Protein AF-A0A3D3JT07-F1 (afdb_monomer_lite)

Sequence (116 aa):
MTGYGLNCERETTRAFELAGAEVTCVHLNDLFARSSMLLDFHVLAFVGGFSFGDHLGAGTVLANRLRHRVGSELNEFITSGRLAIGICNGFQMMTRLGLVPALDGAYFKQQAALTH

Secondary structure (DSSP, 8-state):
-B-TTB--HHHHHHHHHHTT------BHHHHHH-GGGGGG-SEEEE--B-GGGG-HHHHHHHHHHHHHHSHHHHHHHHHTT-EEEE-THHHHHHHHHT-SS-GGG-TTS-------

pLDDT: mean 87.43, std 11.02, range [56.28, 97.94]

Radius of gyration: 13.39 Å; chains: 1; bounding box: 35×30×28 Å

Structure (mmCIF, N/CA/C/O backbone):
data_AF-A0A3D3JT07-F1
#
_entry.id   AF-A0A3D3JT07-F1
#
loop_
_atom_site.group_PDB
_atom_site.id
_atom_site.type_symbol
_atom_site.label_atom_id
_atom_site.label_alt_id
_atom_site.label_comp_id
_atom_site.label_asym_id
_atom_site.label_entity_id
_atom_site.label_seq_id
_atom_site.pdbx_PDB_ins_code
_atom_site.Cartn_x
_atom_site.Cartn_y
_atom_site.Cartn_z
_atom_site.occupancy
_atom_site.B_iso_or_equiv
_atom_site.auth_seq_id
_atom_site.auth_comp_id
_atom_site.auth_asym_id
_atom_site.auth_atom_id
_atom_site.pdbx_PDB_model_num
ATOM 1 N N . MET A 1 1 ? -1.094 5.603 -3.233 1.00 78.56 1 MET A N 1
ATOM 2 C CA . MET A 1 1 ? 0.298 6.103 -3.169 1.00 78.56 1 MET A CA 1
ATOM 3 C C . MET A 1 1 ? 0.840 6.227 -4.581 1.00 78.56 1 MET A C 1
ATOM 5 O O . MET A 1 1 ? 0.642 5.300 -5.352 1.00 78.56 1 MET A O 1
ATOM 9 N N . THR A 1 2 ? 1.479 7.346 -4.914 1.00 78.38 2 THR A N 1
ATOM 10 C CA . THR A 1 2 ? 2.086 7.631 -6.228 1.00 78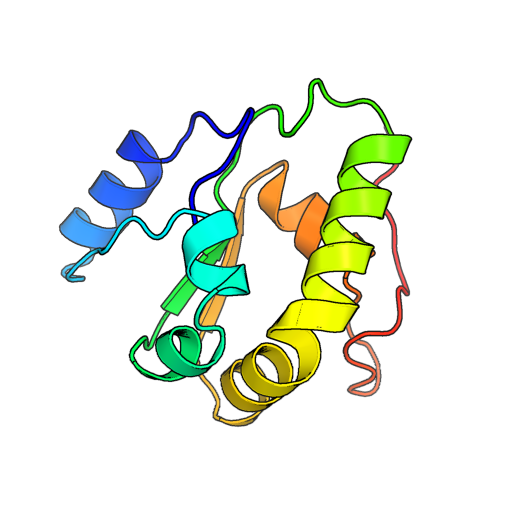.38 2 THR A CA 1
ATOM 11 C C . THR A 1 2 ? 3.615 7.691 -6.097 1.00 78.38 2 THR A C 1
ATOM 13 O O . THR A 1 2 ? 4.148 7.726 -4.982 1.00 78.38 2 THR A O 1
ATOM 16 N N . GLY A 1 3 ? 4.355 7.652 -7.205 1.00 76.31 3 GLY A N 1
ATOM 17 C CA . GLY A 1 3 ? 5.817 7.586 -7.155 1.00 76.31 3 GLY A CA 1
ATOM 18 C C . GLY A 1 3 ? 6.468 7.387 -8.518 1.00 76.31 3 GLY A C 1
ATOM 19 O O . GLY A 1 3 ? 5.795 7.105 -9.505 1.00 76.31 3 GLY A O 1
ATOM 20 N N . TYR A 1 4 ? 7.797 7.499 -8.576 1.00 66.62 4 TYR A N 1
ATOM 21 C CA . TYR A 1 4 ? 8.546 7.324 -9.823 1.00 66.62 4 TYR A CA 1
ATOM 22 C C . TYR A 1 4 ? 8.311 5.944 -10.458 1.00 66.62 4 TYR A C 1
ATOM 24 O O . TYR A 1 4 ? 8.639 4.906 -9.877 1.00 66.62 4 TYR A O 1
ATOM 32 N N . GLY A 1 5 ? 7.782 5.953 -11.682 1.00 66.38 5 GLY A N 1
ATOM 33 C CA . GLY A 1 5 ? 7.500 4.756 -12.475 1.00 66.38 5 GLY A CA 1
ATOM 34 C C . GLY A 1 5 ? 6.136 4.114 -12.203 1.00 66.38 5 GLY A C 1
ATOM 35 O O . GLY A 1 5 ? 5.765 3.181 -12.906 1.00 66.38 5 GLY A O 1
ATOM 36 N N . LEU A 1 6 ? 5.363 4.611 -11.236 1.00 73.81 6 LEU A N 1
ATOM 37 C CA . LEU A 1 6 ? 3.946 4.266 -11.129 1.00 73.81 6 LEU A CA 1
ATOM 38 C C . LEU A 1 6 ? 3.178 5.007 -12.239 1.00 73.81 6 LEU A C 1
ATOM 40 O O . LEU A 1 6 ? 3.574 6.101 -12.644 1.00 73.81 6 LEU A O 1
ATOM 44 N N . ASN A 1 7 ? 2.183 4.346 -12.833 1.00 81.00 7 ASN A N 1
ATOM 45 C CA . ASN A 1 7 ? 1.462 4.890 -13.994 1.00 81.00 7 ASN A CA 1
ATOM 46 C C . ASN A 1 7 ? -0.033 4.547 -14.020 1.00 81.00 7 ASN A C 1
ATOM 48 O O . ASN A 1 7 ? -0.702 4.841 -15.006 1.00 81.00 7 ASN A O 1
ATOM 52 N N . CYS A 1 8 ? -0.533 3.896 -12.968 1.00 84.06 8 CYS A N 1
ATOM 53 C CA . CYS A 1 8 ? -1.929 3.479 -12.840 1.00 84.06 8 CYS A CA 1
ATOM 54 C C . CYS A 1 8 ? -2.690 4.318 -11.795 1.00 84.06 8 CYS A C 1
ATOM 56 O O . CYS A 1 8 ? -3.691 3.860 -11.232 1.00 84.06 8 CYS A O 1
ATOM 58 N N . GLU A 1 9 ? -2.194 5.510 -11.439 1.00 88.88 9 GLU A N 1
ATOM 59 C CA . GLU A 1 9 ? -2.831 6.366 -10.433 1.00 88.88 9 GLU A CA 1
ATOM 60 C C . GLU A 1 9 ? -4.221 6.802 -10.881 1.00 88.88 9 GLU A C 1
ATOM 62 O O . GLU A 1 9 ? -5.152 6.788 -10.083 1.00 88.88 9 GLU A O 1
ATOM 67 N N . ARG A 1 10 ? -4.373 7.177 -12.155 1.00 89.44 10 ARG A N 1
ATOM 68 C CA . ARG A 1 10 ? -5.621 7.745 -12.680 1.00 89.44 10 ARG A CA 1
ATOM 69 C C . ARG A 1 10 ? -6.750 6.725 -12.663 1.00 89.44 10 ARG A C 1
ATOM 71 O O . ARG A 1 10 ? -7.853 7.037 -12.223 1.00 89.44 10 ARG A O 1
ATOM 78 N N . GLU A 1 11 ? -6.472 5.513 -13.123 1.00 92.06 11 GLU A N 1
ATOM 79 C CA . GLU A 1 11 ? -7.423 4.407 -13.168 1.00 92.06 11 GLU A CA 1
ATOM 80 C C . GLU A 1 11 ? -7.780 3.955 -11.754 1.00 92.06 11 GLU A C 1
ATOM 82 O O . GLU A 1 11 ? -8.954 3.740 -11.456 1.00 92.06 11 GLU A O 1
ATOM 87 N N . THR A 1 12 ? -6.785 3.874 -10.863 1.00 93.50 12 THR A N 1
ATOM 88 C CA . THR A 1 12 ? -7.021 3.498 -9.464 1.00 93.50 12 THR A CA 1
ATOM 89 C C . THR A 1 12 ? -7.864 4.553 -8.750 1.00 93.50 12 THR A C 1
ATOM 91 O O . THR A 1 12 ? -8.858 4.203 -8.119 1.00 93.50 12 THR A O 1
ATOM 94 N N . THR A 1 13 ? -7.535 5.841 -8.900 1.00 95.50 13 THR A N 1
ATOM 95 C CA . THR A 1 13 ? -8.337 6.950 -8.366 1.00 95.50 13 THR A CA 1
ATOM 96 C C . THR A 1 13 ? -9.768 6.871 -8.871 1.00 95.50 13 THR A C 1
ATOM 98 O O . THR A 1 13 ? -10.698 6.872 -8.068 1.00 95.50 13 THR A O 1
ATOM 101 N N . ARG A 1 14 ? -9.957 6.693 -10.184 1.00 96.38 14 ARG A N 1
ATOM 102 C CA . ARG A 1 14 ? -11.296 6.603 -10.762 1.00 96.38 14 ARG A CA 1
ATOM 103 C C . ARG A 1 14 ? -12.093 5.418 -10.214 1.00 96.38 14 ARG A C 1
ATOM 105 O O . ARG A 1 14 ? -13.289 5.556 -9.976 1.00 96.38 14 ARG A O 1
ATOM 112 N N . ALA A 1 15 ? -11.456 4.267 -10.009 1.00 96.25 15 ALA A N 1
ATOM 113 C CA . ALA A 1 15 ? -12.109 3.092 -9.439 1.00 96.25 15 ALA A CA 1
ATOM 114 C C . ALA A 1 15 ? -12.573 3.330 -7.990 1.00 96.25 15 ALA A C 1
ATOM 116 O O . ALA A 1 15 ? -13.692 2.961 -7.640 1.00 96.25 15 ALA A O 1
ATOM 117 N N . PHE A 1 16 ? -11.753 3.989 -7.167 1.00 97.19 16 PHE A N 1
ATOM 118 C CA . PHE A 1 16 ? -12.122 4.348 -5.795 1.00 97.19 16 PHE A CA 1
ATOM 119 C C . PHE A 1 16 ? -13.236 5.402 -5.740 1.00 97.19 16 PHE A C 1
ATOM 121 O O . PHE A 1 16 ? -14.176 5.244 -4.963 1.00 97.19 16 PHE A O 1
ATOM 128 N N . GLU A 1 17 ? -13.190 6.427 -6.594 1.00 97.62 17 GLU A N 1
ATOM 129 C CA . GLU A 1 17 ? -14.268 7.419 -6.714 1.00 97.62 17 GLU A CA 1
ATOM 130 C C . GLU A 1 17 ? -15.599 6.772 -7.119 1.00 97.62 17 GLU A C 1
ATOM 132 O O . GLU A 1 17 ? -16.646 7.091 -6.561 1.00 97.62 17 GLU A O 1
ATOM 137 N N . LEU A 1 18 ? -15.571 5.830 -8.071 1.00 97.94 18 LEU A N 1
ATOM 138 C CA . LEU A 1 18 ? -16.757 5.066 -8.476 1.00 97.94 18 LEU A CA 1
ATOM 139 C C . LEU A 1 18 ? -17.311 4.198 -7.338 1.00 97.94 18 LEU A C 1
ATOM 141 O O . LEU A 1 18 ? -18.514 3.951 -7.295 1.00 97.94 18 LEU A O 1
ATOM 145 N N . ALA A 1 19 ? -16.453 3.767 -6.413 1.00 97.06 19 ALA A N 1
ATOM 146 C CA . ALA A 1 19 ? -16.843 3.075 -5.189 1.00 97.06 19 ALA A CA 1
ATOM 147 C C . ALA A 1 19 ? -17.293 4.029 -4.060 1.00 97.06 19 ALA A C 1
ATOM 149 O O . ALA A 1 19 ? -17.639 3.562 -2.977 1.00 97.06 19 ALA A O 1
ATOM 150 N N . GLY A 1 20 ? -17.308 5.347 -4.298 1.00 97.69 20 GLY A N 1
ATOM 151 C CA . GLY A 1 20 ? -17.763 6.364 -3.347 1.00 97.69 20 GLY A CA 1
ATOM 152 C C . GLY A 1 20 ? -16.695 6.874 -2.376 1.00 97.69 20 GLY A C 1
ATOM 153 O O . GLY A 1 20 ? -17.043 7.523 -1.393 1.00 97.69 20 GLY A O 1
ATOM 154 N N . ALA A 1 21 ? -15.412 6.587 -2.615 1.00 97.50 21 ALA A N 1
ATOM 155 C CA . ALA A 1 21 ? -14.323 7.088 -1.780 1.00 97.50 21 ALA A CA 1
ATOM 156 C C . ALA A 1 21 ? -13.859 8.492 -2.206 1.00 97.50 21 ALA A C 1
ATOM 158 O O . ALA A 1 21 ? -13.800 8.808 -3.395 1.00 97.50 21 ALA A O 1
ATOM 159 N N . GLU A 1 22 ? -13.447 9.303 -1.230 1.00 97.56 22 GLU A N 1
ATOM 160 C CA . GLU A 1 22 ? -12.627 10.495 -1.467 1.00 97.56 22 GLU A CA 1
ATOM 161 C C . GLU A 1 22 ? -11.156 10.072 -1.573 1.00 97.56 22 GLU A C 1
ATOM 163 O O . GLU A 1 22 ? -10.637 9.366 -0.703 1.00 97.56 22 GLU A O 1
ATOM 168 N N . VAL A 1 23 ? -10.487 10.459 -2.662 1.00 96.50 23 VAL A N 1
ATOM 169 C CA . VAL A 1 23 ? -9.155 9.945 -2.999 1.00 96.50 23 VAL A CA 1
ATOM 170 C C . VAL A 1 23 ? -8.115 11.053 -2.976 1.00 96.50 23 VAL A C 1
ATOM 172 O O . VAL A 1 23 ? -8.177 12.001 -3.756 1.00 96.50 23 VAL A O 1
ATOM 175 N N . THR A 1 24 ? -7.075 10.857 -2.168 1.00 96.19 24 THR A N 1
ATOM 176 C CA . THR A 1 24 ? -5.885 11.714 -2.164 1.00 96.19 24 THR A CA 1
ATOM 177 C C . THR A 1 24 ? -4.696 10.976 -2.766 1.00 96.19 24 THR A C 1
ATOM 179 O O . THR A 1 24 ? -4.261 9.928 -2.278 1.00 96.19 24 THR A O 1
ATOM 182 N N . CYS A 1 25 ? -4.117 11.546 -3.821 1.00 94.00 25 CYS A N 1
ATOM 183 C CA . CYS A 1 25 ? -2.872 11.053 -4.402 1.00 94.00 25 CYS A CA 1
ATOM 184 C C . CYS A 1 25 ? -1.673 11.551 -3.583 1.00 94.00 25 CYS A C 1
ATOM 186 O O . CYS A 1 25 ? -1.226 12.678 -3.759 1.00 94.00 25 CYS A O 1
ATOM 188 N N . VAL A 1 26 ? -1.141 10.702 -2.701 1.00 92.94 26 VAL A N 1
ATOM 189 C CA . VAL A 1 26 ? 0.062 11.006 -1.905 1.00 92.94 26 VAL A CA 1
ATOM 190 C C . VAL A 1 26 ? 1.303 10.443 -2.592 1.00 92.94 26 VAL A C 1
ATOM 192 O O . VAL A 1 26 ? 1.382 9.226 -2.808 1.00 92.94 26 VAL A O 1
ATOM 195 N N . HIS A 1 27 ? 2.268 11.308 -2.909 1.00 90.62 27 HIS A N 1
ATOM 196 C CA . HIS A 1 27 ? 3.554 10.887 -3.453 1.00 90.62 27 HIS A CA 1
ATOM 197 C C . HIS A 1 27 ? 4.434 10.285 -2.354 1.00 90.62 27 HIS A C 1
ATOM 199 O O . HIS A 1 27 ? 4.446 10.740 -1.212 1.00 90.62 27 HIS A O 1
ATOM 205 N N . LEU A 1 28 ? 5.210 9.260 -2.700 1.00 87.69 28 LEU A N 1
ATOM 206 C CA . LEU A 1 28 ? 6.059 8.530 -1.758 1.00 87.69 28 LEU A CA 1
ATOM 207 C C . LEU A 1 28 ? 7.002 9.439 -0.943 1.00 87.69 28 LEU A C 1
ATOM 209 O O . LEU A 1 28 ? 7.210 9.206 0.244 1.00 87.69 28 LEU A O 1
ATOM 213 N N . ASN A 1 29 ? 7.570 10.475 -1.565 1.00 88.81 29 ASN A N 1
ATOM 214 C CA . ASN A 1 29 ? 8.448 11.415 -0.859 1.00 88.81 29 ASN A CA 1
ATOM 215 C C . ASN A 1 29 ? 7.702 12.231 0.206 1.00 88.81 29 ASN A C 1
ATOM 217 O O . ASN A 1 29 ? 8.279 12.496 1.258 1.00 88.81 29 ASN A O 1
ATOM 221 N N . ASP A 1 30 ? 6.438 12.581 -0.034 1.00 91.75 30 ASP A N 1
ATOM 222 C CA . ASP A 1 30 ? 5.619 13.310 0.940 1.00 91.75 30 ASP A CA 1
ATOM 223 C C . ASP A 1 30 ? 5.288 12.402 2.125 1.00 91.75 30 ASP A C 1
ATOM 225 O O . ASP A 1 30 ? 5.423 12.802 3.280 1.00 91.75 30 ASP A O 1
ATOM 229 N N . LEU A 1 31 ? 4.982 11.131 1.839 1.00 91.56 31 LEU A N 1
ATOM 230 C CA . LEU A 1 31 ? 4.794 10.110 2.865 1.00 91.56 31 LEU A CA 1
ATOM 231 C C . LEU A 1 31 ? 6.070 9.885 3.694 1.00 91.56 31 LEU A C 1
ATOM 233 O O . LEU A 1 31 ? 5.990 9.692 4.901 1.00 91.56 31 LEU A O 1
ATOM 237 N N . PHE A 1 32 ? 7.257 9.938 3.083 1.00 91.31 32 PHE A N 1
ATOM 238 C CA . PHE A 1 32 ? 8.523 9.871 3.824 1.00 91.31 32 PHE A CA 1
ATOM 239 C C . PHE A 1 32 ? 8.815 11.125 4.649 1.00 91.31 32 PHE A C 1
ATOM 241 O O . PHE A 1 32 ? 9.494 11.021 5.670 1.00 91.31 32 PHE A O 1
ATOM 248 N N . ALA A 1 33 ? 8.350 12.294 4.211 1.00 93.69 33 ALA A N 1
ATOM 249 C CA . ALA A 1 33 ? 8.515 13.544 4.944 1.00 93.69 33 ALA A CA 1
ATOM 250 C C . ALA A 1 33 ? 7.560 13.640 6.144 1.00 93.69 33 ALA A C 1
ATOM 252 O O . ALA A 1 33 ? 7.916 14.229 7.164 1.00 93.69 33 ALA A O 1
ATOM 253 N N . ARG A 1 34 ? 6.361 13.052 6.036 1.00 95.50 34 ARG A N 1
ATOM 254 C CA . ARG A 1 34 ? 5.331 13.053 7.080 1.00 95.50 34 ARG A CA 1
ATOM 255 C C . ARG A 1 34 ? 4.613 11.701 7.143 1.00 95.50 34 ARG A C 1
ATOM 257 O O . ARG A 1 34 ? 3.457 11.583 6.749 1.00 95.50 34 ARG A O 1
ATOM 264 N N . SER A 1 35 ? 5.279 10.688 7.691 1.00 94.81 35 SER A N 1
ATOM 265 C CA . SER A 1 35 ? 4.748 9.319 7.815 1.00 94.81 35 SER A CA 1
ATOM 266 C C . SER A 1 35 ? 3.418 9.244 8.572 1.00 94.81 35 SER A C 1
ATOM 268 O O . SER A 1 35 ? 2.541 8.468 8.193 1.00 94.81 35 SER A O 1
ATOM 270 N N . SER A 1 36 ? 3.223 10.102 9.580 1.00 95.56 36 SER A N 1
ATOM 271 C CA . SER A 1 36 ? 1.994 10.171 10.382 1.00 95.56 36 SER A CA 1
ATOM 272 C C . SER A 1 36 ? 0.732 10.470 9.574 1.00 95.56 36 SER A C 1
ATOM 274 O O . SER A 1 36 ? -0.351 10.072 9.992 1.00 95.56 36 SER A O 1
ATOM 276 N N . MET A 1 37 ? 0.851 11.098 8.395 1.00 95.56 37 MET A N 1
ATOM 277 C CA . MET A 1 37 ? -0.304 11.364 7.530 1.00 95.56 37 MET A CA 1
ATOM 278 C C . MET A 1 37 ? -0.978 10.082 7.034 1.00 95.56 37 MET A C 1
ATOM 280 O O . MET A 1 37 ? -2.122 10.117 6.600 1.00 95.56 37 MET A O 1
ATOM 284 N N . LEU A 1 38 ? -0.288 8.936 7.084 1.00 95.00 38 LEU A N 1
ATOM 285 C CA . LEU A 1 38 ? -0.872 7.650 6.721 1.00 95.00 38 LEU A CA 1
ATOM 286 C C . LEU A 1 38 ? -2.110 7.318 7.569 1.00 95.00 38 LEU A C 1
ATOM 288 O O . LEU A 1 38 ? -3.044 6.687 7.077 1.00 95.00 38 LEU A O 1
ATOM 292 N N . LEU A 1 39 ? -2.123 7.754 8.830 1.00 96.31 39 LEU A N 1
ATOM 293 C CA . LEU A 1 39 ? -3.189 7.458 9.786 1.00 96.31 39 LEU A CA 1
ATOM 294 C C . LEU A 1 39 ? -4.461 8.289 9.549 1.00 96.31 39 LEU A C 1
ATOM 296 O O . LEU A 1 39 ? -5.515 7.925 10.077 1.00 96.31 39 LEU A O 1
ATOM 300 N N . ASP A 1 40 ? -4.375 9.328 8.709 1.00 96.81 40 ASP A N 1
ATOM 301 C CA . ASP A 1 40 ? -5.506 10.151 8.260 1.00 96.81 40 ASP A CA 1
ATOM 302 C C . ASP A 1 40 ? -6.392 9.406 7.234 1.00 96.81 40 ASP A C 1
ATOM 304 O O . ASP A 1 40 ? -7.473 9.874 6.877 1.00 96.81 40 ASP A O 1
ATOM 308 N N . PHE A 1 41 ? -5.957 8.233 6.753 1.00 97.25 41 PHE A N 1
ATOM 309 C CA . PHE A 1 41 ? -6.652 7.442 5.736 1.00 97.25 41 PHE A CA 1
ATOM 310 C C . PHE A 1 41 ? -7.275 6.161 6.306 1.00 97.25 41 PHE A C 1
ATOM 312 O O . PHE A 1 41 ? -6.802 5.592 7.289 1.00 97.25 41 PHE A O 1
ATOM 319 N N . HIS A 1 42 ? -8.315 5.662 5.633 1.00 97.44 42 HIS A N 1
ATOM 320 C CA . HIS A 1 42 ? -8.936 4.357 5.919 1.00 97.44 42 HIS A CA 1
ATOM 321 C C . HIS A 1 42 ? -8.474 3.251 4.962 1.00 97.44 42 HIS A C 1
ATOM 323 O O . HIS A 1 42 ? -8.552 2.067 5.294 1.00 97.44 42 HIS A O 1
ATOM 329 N N . VAL A 1 43 ? -8.005 3.632 3.768 1.00 97.31 43 VAL A N 1
ATOM 330 C CA . VAL A 1 43 ? -7.563 2.705 2.724 1.00 97.31 43 VAL A CA 1
ATOM 331 C C . VAL A 1 43 ? -6.241 3.178 2.126 1.00 97.31 43 VAL A C 1
ATOM 333 O O . VAL A 1 43 ? -6.112 4.334 1.730 1.00 97.31 43 VAL A O 1
ATOM 336 N N . LEU A 1 44 ? -5.272 2.269 2.025 1.00 96.19 44 LEU A N 1
ATOM 337 C CA . LEU A 1 44 ? -4.000 2.481 1.343 1.00 96.19 44 LEU A CA 1
ATOM 338 C C . LEU A 1 44 ? -3.942 1.633 0.069 1.00 96.19 44 LEU A C 1
ATOM 340 O O . LEU A 1 44 ? -3.935 0.405 0.123 1.00 96.19 44 LEU A O 1
ATOM 344 N N . ALA A 1 45 ? -3.828 2.290 -1.083 1.00 95.31 45 ALA A N 1
ATOM 345 C CA . ALA A 1 45 ? -3.607 1.620 -2.361 1.00 95.31 45 ALA A CA 1
ATOM 346 C C . ALA A 1 45 ? -2.143 1.740 -2.818 1.00 95.31 45 ALA A C 1
ATOM 348 O O . ALA A 1 45 ? -1.650 2.844 -3.093 1.00 95.31 45 ALA A O 1
ATOM 349 N N . PHE A 1 46 ? -1.467 0.598 -2.943 1.00 91.44 46 PHE A N 1
ATOM 350 C CA . PHE A 1 46 ? -0.226 0.442 -3.697 1.00 91.44 46 PHE A CA 1
ATOM 351 C C . PHE A 1 46 ? -0.598 0.238 -5.172 1.00 91.44 46 PHE A C 1
ATOM 353 O O . PHE A 1 46 ? -1.014 -0.852 -5.576 1.00 91.44 46 PHE A O 1
ATOM 360 N N . VAL A 1 47 ? -0.514 1.311 -5.962 1.00 89.38 47 VAL A N 1
ATOM 361 C CA . VAL A 1 47 ? -0.927 1.297 -7.374 1.00 89.38 47 VAL A CA 1
ATOM 362 C C . VAL A 1 47 ? 0.066 0.523 -8.246 1.00 89.38 47 VAL A C 1
ATOM 364 O O . VAL A 1 47 ? 1.218 0.304 -7.865 1.00 89.38 47 VAL A O 1
ATOM 367 N N . GLY A 1 48 ? -0.399 0.101 -9.420 1.00 80.38 48 GLY A N 1
ATOM 368 C CA . GLY A 1 48 ? 0.427 -0.568 -10.421 1.00 80.38 48 GLY A CA 1
ATOM 369 C C . GLY A 1 48 ? 1.340 0.377 -11.210 1.00 80.38 48 GLY A C 1
ATOM 370 O O . GLY A 1 48 ? 1.264 1.604 -11.106 1.00 80.38 48 GLY A O 1
ATOM 371 N N . GLY A 1 49 ? 2.200 -0.233 -12.022 1.00 77.12 49 GLY A N 1
ATOM 372 C CA . GLY A 1 49 ? 3.083 0.435 -12.971 1.00 77.12 49 GLY A CA 1
ATOM 373 C C . GLY A 1 49 ? 4.445 -0.235 -13.071 1.00 77.12 49 GLY A C 1
ATOM 374 O O . GLY A 1 49 ? 4.590 -1.404 -12.729 1.00 77.12 49 GLY A O 1
ATOM 375 N N . PHE A 1 50 ? 5.435 0.527 -13.521 1.00 67.12 50 PHE A N 1
ATOM 376 C CA . PHE A 1 50 ? 6.832 0.128 -13.686 1.00 67.12 50 PHE A CA 1
ATOM 377 C C . PHE A 1 50 ? 7.713 0.902 -12.705 1.00 67.12 50 PHE A C 1
ATOM 379 O O . PHE A 1 50 ? 8.566 1.702 -13.111 1.00 67.12 50 PHE A O 1
ATOM 386 N N . SER A 1 51 ? 7.484 0.723 -11.399 1.00 60.22 51 SER A N 1
ATOM 387 C CA . SER A 1 51 ? 8.261 1.453 -10.394 1.00 60.22 51 SER A CA 1
ATOM 388 C C . SER A 1 51 ? 9.763 1.237 -10.624 1.00 60.22 51 SER A C 1
ATOM 390 O O . SER A 1 51 ? 10.245 0.108 -10.730 1.00 60.22 51 SER A O 1
ATOM 392 N N . PHE A 1 52 ? 10.499 2.344 -10.781 1.00 56.97 52 PHE A N 1
ATOM 393 C CA . PHE A 1 52 ? 11.944 2.359 -11.049 1.00 56.97 52 PHE A CA 1
ATOM 394 C C . PHE A 1 52 ? 12.440 1.442 -12.200 1.00 56.97 52 PHE A C 1
ATOM 396 O O . PHE A 1 52 ? 13.566 0.943 -12.152 1.00 56.97 52 PHE A O 1
ATOM 403 N N . GLY A 1 53 ? 11.626 1.227 -13.241 1.00 56.28 53 GLY A N 1
ATOM 404 C CA . GLY A 1 53 ? 12.043 0.498 -14.449 1.00 56.28 53 GLY A CA 1
ATOM 405 C C . GLY A 1 53 ? 12.141 -1.024 -14.293 1.00 56.28 53 GLY A C 1
ATOM 406 O O . GLY A 1 53 ? 12.865 -1.659 -15.052 1.00 56.28 53 GLY A O 1
ATOM 407 N N . ASP A 1 54 ? 11.447 -1.610 -13.31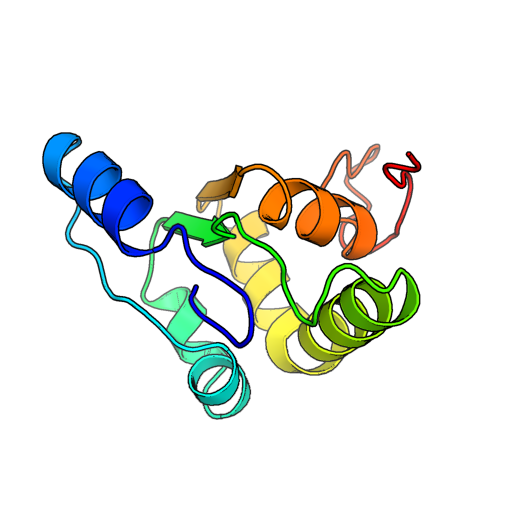0 1.00 61.34 54 ASP A N 1
ATOM 408 C CA . ASP A 1 54 ? 11.348 -3.067 -13.089 1.00 61.34 54 ASP A CA 1
ATOM 409 C C . ASP A 1 54 ? 12.682 -3.794 -12.817 1.00 61.34 54 ASP A C 1
ATOM 411 O O . ASP A 1 54 ? 12.766 -5.024 -12.782 1.00 61.34 54 ASP A O 1
ATOM 415 N N . HIS A 1 55 ? 13.749 -3.048 -12.525 1.00 57.41 55 HIS A N 1
ATOM 416 C CA . HIS A 1 55 ? 14.979 -3.642 -12.024 1.00 57.41 55 HIS A CA 1
ATOM 417 C C . HIS A 1 55 ? 14.710 -4.268 -10.651 1.00 57.41 55 HIS A C 1
ATOM 419 O O . HIS A 1 55 ? 14.329 -3.575 -9.705 1.00 57.41 55 HIS A O 1
ATOM 425 N N . LEU A 1 56 ? 14.964 -5.576 -10.510 1.00 56.47 56 LEU A N 1
ATOM 426 C CA . LEU A 1 56 ? 14.768 -6.330 -9.262 1.00 56.47 56 LEU A CA 1
ATOM 427 C C . LEU A 1 56 ? 15.354 -5.621 -8.027 1.00 56.47 56 LEU A C 1
ATOM 429 O O . LEU A 1 56 ? 14.775 -5.714 -6.947 1.00 56.47 56 LEU A O 1
ATOM 433 N N . GLY A 1 57 ? 16.448 -4.868 -8.173 1.00 60.66 57 GLY A N 1
ATOM 434 C CA . GLY A 1 57 ? 17.033 -4.077 -7.088 1.00 60.66 57 GLY A CA 1
ATOM 435 C C . GLY A 1 57 ? 16.157 -2.913 -6.616 1.00 60.66 57 GLY A C 1
ATOM 436 O O . GLY A 1 57 ? 16.086 -2.643 -5.418 1.00 60.66 57 GLY A O 1
ATOM 437 N N . ALA A 1 58 ? 15.437 -2.246 -7.513 1.00 64.50 58 ALA A N 1
ATOM 438 C CA . ALA A 1 58 ? 14.734 -1.016 -7.186 1.00 64.50 58 ALA A CA 1
ATOM 439 C C . ALA A 1 58 ? 13.467 -1.245 -6.349 1.00 64.50 58 ALA A C 1
ATOM 441 O O . ALA A 1 58 ? 13.244 -0.535 -5.367 1.00 64.50 58 ALA A O 1
ATOM 442 N N . GLY A 1 59 ? 12.708 -2.309 -6.636 1.00 69.69 59 GLY A N 1
ATOM 443 C CA . GLY A 1 59 ? 11.589 -2.729 -5.783 1.00 69.69 59 GLY A CA 1
ATOM 444 C C . GLY A 1 59 ? 12.036 -3.121 -4.367 1.00 69.69 59 GLY A C 1
ATOM 445 O O . GLY A 1 59 ? 11.344 -2.842 -3.390 1.00 69.69 59 GLY A O 1
ATOM 446 N N . THR A 1 60 ? 13.227 -3.713 -4.227 1.00 75.38 60 THR A N 1
ATOM 447 C CA . THR A 1 60 ? 13.806 -4.084 -2.923 1.00 75.38 60 THR A CA 1
ATOM 448 C C . THR A 1 60 ? 14.299 -2.856 -2.162 1.00 75.38 60 THR A C 1
ATOM 450 O O . THR A 1 60 ? 14.060 -2.738 -0.961 1.00 75.38 60 THR A O 1
ATOM 453 N N . VAL A 1 61 ? 14.938 -1.905 -2.849 1.00 79.44 61 VAL A N 1
ATOM 454 C CA . VAL A 1 61 ? 15.347 -0.623 -2.256 1.00 79.44 61 VAL A CA 1
ATOM 455 C C . VAL A 1 61 ? 14.128 0.152 -1.763 1.00 79.44 61 VAL A C 1
ATOM 457 O O . VAL A 1 61 ? 14.141 0.654 -0.640 1.00 79.44 61 VAL A O 1
ATOM 460 N N . LEU A 1 62 ? 13.064 0.218 -2.563 1.00 78.81 62 LEU A N 1
ATOM 461 C CA . LEU A 1 62 ? 11.831 0.897 -2.187 1.00 78.81 62 LEU A CA 1
ATOM 462 C C . LEU A 1 62 ? 11.151 0.233 -0.983 1.00 78.81 62 LEU A C 1
ATOM 464 O O . LEU A 1 62 ? 10.824 0.922 -0.017 1.00 78.81 62 LEU A O 1
ATOM 468 N N . ALA A 1 63 ? 11.019 -1.096 -0.990 1.00 82.38 63 ALA A N 1
ATOM 469 C CA . ALA A 1 63 ? 10.487 -1.834 0.153 1.00 82.38 63 ALA A CA 1
ATOM 470 C C . ALA A 1 63 ? 11.312 -1.578 1.427 1.00 82.38 63 ALA A C 1
ATOM 472 O O . ALA A 1 63 ? 10.756 -1.317 2.491 1.00 82.38 63 ALA A O 1
ATOM 473 N N . ASN A 1 64 ? 12.644 -1.558 1.325 1.00 83.94 64 ASN A N 1
ATOM 474 C CA . ASN A 1 64 ? 13.496 -1.214 2.460 1.00 83.94 64 ASN A CA 1
ATOM 475 C C . ASN A 1 64 ? 13.303 0.234 2.921 1.00 83.94 64 ASN A C 1
ATOM 477 O O . ASN A 1 64 ? 13.207 0.467 4.122 1.00 83.94 64 ASN A O 1
ATOM 481 N N . ARG A 1 65 ? 13.193 1.214 2.018 1.00 87.31 65 ARG A N 1
ATOM 482 C CA . ARG A 1 65 ? 12.928 2.609 2.412 1.00 87.31 65 ARG A CA 1
ATOM 483 C C . ARG A 1 65 ? 11.597 2.746 3.146 1.00 87.31 65 ARG A C 1
ATOM 485 O O . ARG A 1 65 ? 11.574 3.348 4.212 1.00 87.31 65 ARG A O 1
ATOM 492 N N . LEU A 1 66 ? 10.531 2.140 2.626 1.00 88.62 66 LEU A N 1
ATOM 493 C CA . LEU A 1 66 ? 9.212 2.112 3.267 1.00 88.62 66 LEU A CA 1
ATOM 494 C C . LEU A 1 66 ? 9.267 1.479 4.658 1.00 88.62 66 LEU A C 1
ATOM 496 O O . LEU A 1 66 ? 8.826 2.097 5.622 1.00 88.62 66 LEU A O 1
ATOM 500 N N . ARG A 1 67 ? 9.896 0.307 4.781 1.00 88.69 67 ARG A N 1
ATOM 501 C CA . ARG A 1 67 ? 10.102 -0.388 6.059 1.00 88.69 67 ARG A CA 1
ATOM 502 C C . ARG A 1 67 ? 10.784 0.494 7.110 1.00 88.69 67 ARG A C 1
ATOM 504 O O . ARG A 1 67 ? 10.363 0.487 8.257 1.00 88.69 67 ARG A O 1
ATOM 511 N N . HIS A 1 68 ? 11.821 1.243 6.733 1.00 89.69 68 HIS A N 1
ATOM 512 C CA . HIS A 1 68 ? 12.590 2.055 7.685 1.00 89.69 68 HIS A CA 1
ATOM 513 C C . HIS A 1 68 ? 11.974 3.432 7.965 1.00 89.69 68 HIS A C 1
ATOM 515 O O . HIS A 1 68 ? 12.226 3.995 9.023 1.00 89.69 68 HIS A O 1
ATOM 521 N N . ARG A 1 69 ? 11.225 4.009 7.015 1.00 92.25 69 ARG A N 1
ATOM 522 C CA . ARG A 1 69 ? 10.701 5.385 7.114 1.00 92.25 69 ARG A CA 1
ATOM 523 C C . ARG A 1 69 ? 9.241 5.464 7.551 1.00 92.25 69 ARG A C 1
ATOM 525 O O . ARG A 1 69 ? 8.849 6.488 8.085 1.00 92.25 69 ARG A O 1
ATOM 532 N N . VAL A 1 70 ? 8.451 4.431 7.266 1.00 93.38 70 VAL A N 1
ATOM 533 C CA . VAL A 1 70 ? 6.986 4.419 7.456 1.00 93.38 70 VAL A CA 1
ATOM 534 C C . VAL A 1 70 ? 6.529 3.106 8.108 1.00 93.38 70 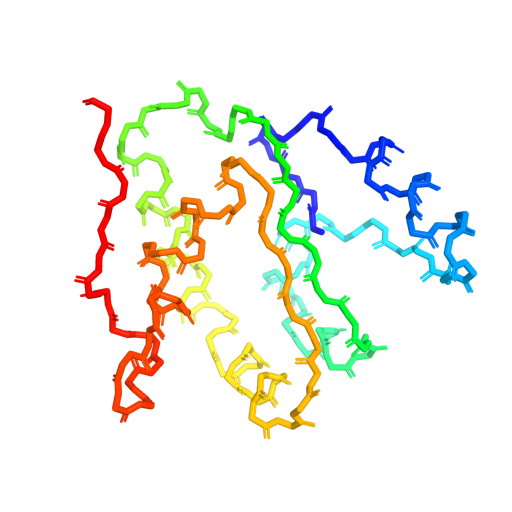VAL A C 1
ATOM 536 O O . VAL A 1 70 ? 5.341 2.820 8.180 1.00 93.38 70 VAL A O 1
ATOM 539 N N . GLY A 1 71 ? 7.459 2.246 8.542 1.00 93.06 71 GLY A N 1
ATOM 540 C CA . GLY A 1 71 ? 7.135 0.905 9.033 1.00 93.06 71 GLY A CA 1
ATOM 541 C C . GLY A 1 71 ? 6.246 0.911 10.277 1.00 93.06 71 GLY A C 1
ATOM 542 O O . GLY A 1 71 ? 5.321 0.108 10.355 1.00 93.06 71 GLY A O 1
ATOM 543 N N . SER A 1 72 ? 6.486 1.831 11.214 1.00 94.38 72 SER A N 1
ATOM 544 C CA . SER A 1 72 ? 5.683 2.001 12.432 1.00 94.38 72 SER A CA 1
ATOM 545 C C . SER A 1 72 ? 4.233 2.361 12.122 1.00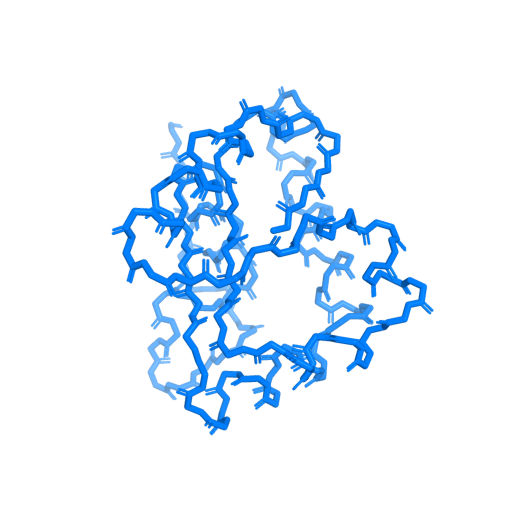 94.38 72 SER A C 1
ATOM 547 O O . SER A 1 72 ? 3.317 1.675 12.565 1.00 94.38 72 SER A O 1
ATOM 549 N N . GLU A 1 73 ? 4.031 3.392 11.310 1.00 96.25 73 GLU A N 1
ATOM 550 C CA . GLU A 1 73 ? 2.722 3.914 10.937 1.00 96.25 73 GLU A CA 1
ATOM 551 C C . GLU A 1 73 ? 1.989 2.927 10.036 1.00 96.25 73 GLU A C 1
ATOM 553 O O . GLU A 1 73 ? 0.779 2.774 10.147 1.00 96.25 73 GLU A O 1
ATOM 558 N N . LEU A 1 74 ? 2.710 2.207 9.172 1.00 95.00 74 LEU A N 1
ATOM 559 C CA . LEU A 1 74 ? 2.124 1.155 8.348 1.00 95.00 74 LEU A CA 1
ATOM 560 C C . LEU A 1 74 ? 1.698 -0.050 9.190 1.00 95.00 74 LEU A C 1
ATOM 562 O O . LEU A 1 74 ? 0.656 -0.641 8.916 1.00 95.00 74 LEU A O 1
ATOM 566 N N . ASN A 1 75 ? 2.469 -0.400 10.224 1.00 94.31 75 ASN A N 1
ATOM 567 C CA . ASN A 1 75 ? 2.077 -1.437 11.171 1.00 94.31 75 ASN A CA 1
ATOM 568 C C . ASN A 1 75 ? 0.813 -1.022 11.923 1.00 94.31 75 ASN A C 1
ATOM 570 O O . ASN A 1 75 ? -0.147 -1.780 11.940 1.00 94.31 75 ASN A O 1
ATOM 574 N N . GLU A 1 76 ? 0.794 0.187 12.486 1.00 96.25 76 GLU A N 1
ATOM 575 C CA . GLU A 1 76 ? -0.377 0.741 13.171 1.00 96.25 76 GLU A CA 1
ATOM 576 C C . GLU A 1 76 ? -1.603 0.799 12.255 1.00 96.25 76 GLU A C 1
ATOM 578 O O . GLU A 1 76 ? -2.699 0.404 12.652 1.00 96.25 76 GLU A O 1
ATOM 583 N N . PHE A 1 77 ? -1.427 1.244 11.010 1.00 96.50 77 PHE A N 1
ATOM 584 C CA . PHE A 1 77 ? -2.485 1.292 10.009 1.00 96.50 77 PHE A CA 1
ATOM 585 C C . PHE A 1 77 ? -3.141 -0.086 9.834 1.00 96.50 77 PHE A C 1
ATOM 587 O O . PHE A 1 77 ? -4.361 -0.205 9.954 1.00 96.50 77 PHE A O 1
ATOM 594 N N . ILE A 1 78 ? -2.333 -1.131 9.623 1.00 94.38 78 ILE A N 1
ATOM 595 C CA . ILE A 1 78 ? -2.807 -2.505 9.406 1.00 94.38 78 ILE A CA 1
ATOM 596 C C . ILE A 1 78 ? -3.420 -3.092 10.683 1.00 94.38 78 ILE A C 1
ATOM 598 O O . ILE A 1 78 ? -4.516 -3.649 10.637 1.00 94.38 78 ILE A O 1
ATOM 602 N N . THR A 1 79 ? -2.753 -2.960 11.834 1.00 93.69 79 THR A N 1
ATOM 603 C CA . THR A 1 79 ? -3.240 -3.533 13.102 1.00 93.69 79 THR A CA 1
ATOM 604 C C . THR A 1 79 ? -4.490 -2.833 13.632 1.00 93.69 79 THR A C 1
ATOM 606 O O . THR A 1 79 ? -5.264 -3.453 14.357 1.00 93.69 79 THR A O 1
ATOM 609 N N . SER A 1 80 ? -4.752 -1.593 13.208 1.00 95.94 80 SER A N 1
ATOM 610 C CA . SER A 1 80 ? -6.012 -0.883 13.471 1.00 95.94 80 SER A CA 1
ATOM 611 C C . SER A 1 80 ? -7.181 -1.345 12.586 1.00 95.94 80 SER A C 1
ATOM 613 O O . SER A 1 80 ? -8.250 -0.741 12.630 1.00 95.94 80 SER A O 1
ATOM 615 N N . GLY A 1 81 ? -6.997 -2.365 11.741 1.00 95.06 81 GLY A N 1
ATOM 616 C CA . GLY A 1 81 ? -8.048 -2.888 10.863 1.00 95.06 81 GLY A CA 1
ATOM 617 C C . GLY A 1 81 ? -8.315 -2.043 9.614 1.00 95.06 81 GLY A C 1
ATOM 618 O O . GLY A 1 81 ? -9.329 -2.251 8.949 1.00 95.06 81 GLY A O 1
ATOM 619 N N . ARG A 1 82 ? -7.430 -1.092 9.275 1.00 97.25 82 ARG A N 1
ATOM 620 C CA . ARG A 1 82 ? -7.538 -0.325 8.025 1.00 97.25 82 ARG A CA 1
ATOM 621 C C . ARG A 1 82 ? -7.112 -1.181 6.831 1.00 97.25 82 ARG A C 1
ATOM 623 O O . ARG A 1 82 ? -6.351 -2.139 6.964 1.00 97.25 82 ARG A O 1
ATOM 630 N N . LEU A 1 83 ? -7.603 -0.834 5.644 1.00 96.69 83 LEU A N 1
ATOM 631 C CA . LEU A 1 83 ? -7.475 -1.687 4.460 1.00 96.69 83 LEU A CA 1
ATOM 632 C C . LEU A 1 83 ? -6.260 -1.311 3.612 1.00 96.69 83 LEU A C 1
ATOM 634 O O . LEU A 1 83 ? -6.043 -0.141 3.307 1.00 96.69 83 LEU A O 1
ATOM 638 N N . ALA A 1 84 ? -5.502 -2.308 3.156 1.00 95.69 84 ALA A N 1
ATOM 639 C CA . ALA A 1 84 ? -4.420 -2.123 2.194 1.00 95.69 84 ALA A CA 1
ATOM 640 C C . ALA A 1 84 ? -4.635 -3.012 0.963 1.00 95.69 84 ALA A C 1
ATOM 642 O O . ALA A 1 84 ? -4.929 -4.199 1.095 1.00 95.69 84 ALA A O 1
ATOM 643 N N . ILE A 1 85 ? -4.463 -2.448 -0.233 1.00 95.94 85 ILE A N 1
ATOM 644 C CA . ILE A 1 85 ? -4.572 -3.169 -1.507 1.00 95.94 85 ILE A CA 1
ATOM 645 C C . ILE A 1 85 ? -3.337 -2.920 -2.368 1.00 95.94 85 ILE A C 1
ATOM 647 O O . ILE A 1 85 ? -2.847 -1.795 -2.456 1.00 95.94 85 ILE A O 1
ATOM 651 N N . GLY A 1 86 ? -2.842 -3.969 -3.023 1.00 92.44 86 GLY A N 1
ATOM 652 C CA . GLY A 1 86 ? -1.736 -3.892 -3.972 1.00 92.44 86 GLY A CA 1
ATOM 653 C C . GLY A 1 86 ? -2.147 -4.426 -5.331 1.00 92.44 86 GLY A C 1
ATOM 654 O O . GLY A 1 86 ? -2.663 -5.536 -5.427 1.00 92.44 86 GLY A O 1
ATOM 655 N N . ILE A 1 87 ? -1.909 -3.641 -6.382 1.00 91.06 87 ILE A N 1
ATOM 656 C CA . ILE A 1 87 ? -2.300 -3.972 -7.757 1.00 91.06 87 ILE A CA 1
ATOM 657 C C . ILE A 1 87 ? -1.036 -4.148 -8.601 1.00 91.06 87 ILE A C 1
ATOM 659 O O . ILE A 1 87 ? -0.217 -3.234 -8.681 1.00 91.06 87 ILE A O 1
ATOM 663 N N . CYS A 1 88 ? -0.872 -5.308 -9.246 1.00 87.75 88 CYS A N 1
ATOM 664 C CA . CYS A 1 88 ? 0.289 -5.630 -10.089 1.00 87.75 88 CYS A CA 1
ATOM 665 C C . CYS A 1 88 ? 1.630 -5.385 -9.351 1.00 87.75 88 CYS A C 1
ATOM 667 O O . CYS A 1 88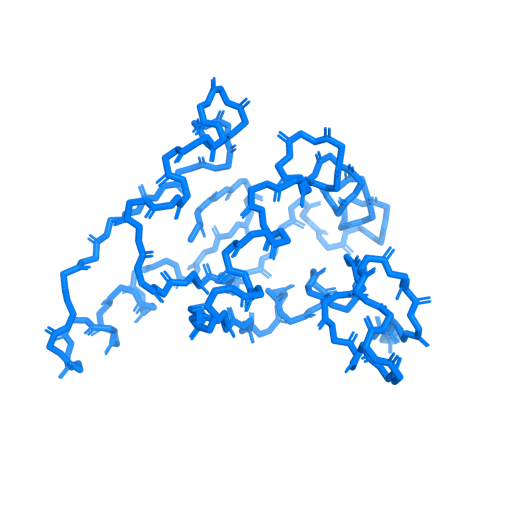 ? 1.925 -6.073 -8.371 1.00 87.75 88 CYS A O 1
ATOM 669 N N . ASN A 1 89 ? 2.415 -4.379 -9.749 1.00 83.88 89 ASN A N 1
ATOM 670 C CA . ASN A 1 89 ? 3.651 -3.980 -9.068 1.00 83.88 89 ASN A CA 1
ATOM 671 C C . ASN A 1 89 ? 3.433 -3.584 -7.592 1.00 83.88 89 ASN A C 1
ATOM 673 O O . ASN A 1 89 ? 4.273 -3.870 -6.738 1.00 83.88 89 ASN A O 1
ATOM 677 N N . GLY A 1 90 ? 2.266 -3.028 -7.253 1.00 88.06 90 GLY A N 1
ATOM 678 C CA . GLY A 1 90 ? 1.892 -2.762 -5.867 1.00 88.06 90 GLY A CA 1
ATOM 679 C C . GLY A 1 90 ? 1.803 -4.034 -5.019 1.00 88.06 90 GLY A C 1
ATOM 680 O O . GLY A 1 90 ? 2.263 -4.047 -3.879 1.00 88.06 90 GLY A O 1
ATOM 681 N N . PHE A 1 91 ? 1.306 -5.142 -5.580 1.00 90.75 91 PHE A N 1
ATOM 682 C CA . PHE A 1 91 ? 1.280 -6.429 -4.878 1.00 90.75 91 PHE A CA 1
ATOM 683 C C . PHE A 1 91 ? 2.694 -6.992 -4.682 1.00 90.75 91 PHE A C 1
ATOM 685 O O . PHE A 1 91 ? 3.042 -7.445 -3.591 1.00 90.75 91 PHE A O 1
ATOM 692 N N . GLN A 1 92 ? 3.560 -6.879 -5.694 1.00 87.25 92 GLN A N 1
ATOM 693 C CA . GLN A 1 92 ? 4.976 -7.242 -5.559 1.00 87.25 92 GLN A CA 1
ATOM 694 C C . GLN A 1 92 ? 5.649 -6.443 -4.432 1.00 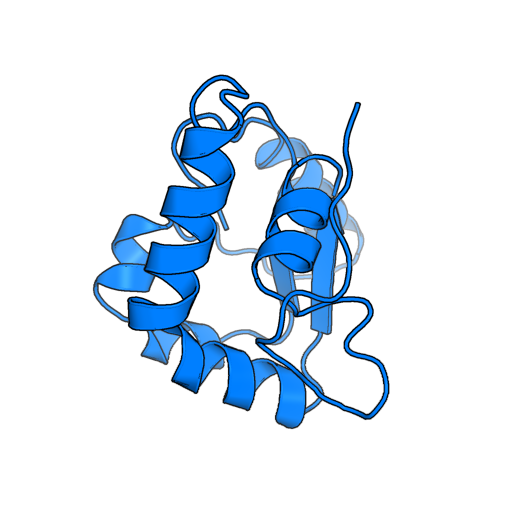87.25 92 GLN A C 1
ATOM 696 O O . GLN A 1 92 ? 6.383 -7.012 -3.623 1.00 87.25 92 GLN A O 1
ATOM 701 N N . MET A 1 93 ? 5.358 -5.145 -4.317 1.00 87.12 93 MET A N 1
ATOM 702 C CA . MET A 1 93 ? 5.852 -4.318 -3.216 1.00 87.12 93 MET A CA 1
ATOM 703 C C . MET A 1 93 ? 5.352 -4.812 -1.856 1.00 87.12 93 MET A C 1
ATOM 705 O O . MET A 1 93 ? 6.158 -4.956 -0.937 1.00 87.12 93 MET A O 1
ATOM 709 N N . MET A 1 94 ? 4.062 -5.139 -1.734 1.00 91.56 94 MET A N 1
ATOM 710 C CA . MET A 1 94 ? 3.499 -5.698 -0.499 1.00 91.56 94 MET A CA 1
ATOM 711 C C . MET A 1 94 ? 4.174 -7.020 -0.099 1.00 91.56 94 MET A C 1
ATOM 713 O O . MET A 1 94 ? 4.486 -7.204 1.079 1.00 91.56 94 MET A O 1
ATOM 717 N N . THR A 1 95 ? 4.472 -7.910 -1.056 1.00 91.56 95 THR A N 1
ATOM 718 C CA . THR A 1 95 ? 5.191 -9.171 -0.768 1.00 91.56 95 THR A CA 1
ATOM 719 C C . THR A 1 95 ? 6.612 -8.918 -0.255 1.00 91.56 95 THR A C 1
ATOM 721 O O . THR A 1 95 ? 7.005 -9.467 0.772 1.00 91.56 95 THR A O 1
ATOM 724 N N . ARG A 1 96 ? 7.370 -8.013 -0.896 1.00 89.25 96 ARG A N 1
ATOM 725 C CA . ARG A 1 96 ? 8.746 -7.653 -0.493 1.00 89.25 96 ARG A CA 1
ATOM 726 C C . ARG A 1 96 ? 8.803 -6.926 0.847 1.00 89.25 96 ARG A C 1
ATOM 728 O O . ARG A 1 96 ? 9.748 -7.097 1.616 1.00 89.25 96 ARG A O 1
ATOM 735 N N . LEU A 1 97 ? 7.788 -6.119 1.142 1.00 90.69 97 LEU A N 1
ATOM 736 C CA . LEU A 1 97 ? 7.622 -5.523 2.462 1.00 90.69 97 LEU A CA 1
ATOM 737 C C . LEU A 1 97 ? 7.343 -6.584 3.528 1.00 90.69 97 LEU A C 1
ATOM 739 O O . LEU A 1 97 ? 7.708 -6.373 4.680 1.00 90.69 97 LEU A O 1
ATOM 743 N N . GLY A 1 98 ? 6.780 -7.735 3.159 1.00 92.50 98 GLY A N 1
ATOM 744 C CA . GLY A 1 98 ? 6.300 -8.736 4.106 1.00 92.50 98 GLY A CA 1
ATOM 745 C C . GLY A 1 98 ? 4.945 -8.360 4.699 1.00 92.50 98 GLY A C 1
ATOM 746 O O . GLY A 1 98 ? 4.681 -8.675 5.852 1.00 92.50 98 GLY A O 1
ATOM 747 N N . LEU A 1 99 ? 4.114 -7.632 3.945 1.00 92.88 99 LEU A N 1
ATOM 748 C CA . LEU A 1 99 ? 2.721 -7.367 4.326 1.00 92.88 99 LEU A CA 1
ATOM 749 C C . LEU A 1 99 ? 1.803 -8.534 3.960 1.00 92.88 99 LEU A C 1
ATOM 751 O O . LEU A 1 99 ? 0.763 -8.712 4.578 1.00 92.88 99 LEU A O 1
ATOM 755 N N . VAL A 1 100 ? 2.192 -9.313 2.948 1.00 93.38 100 VAL A N 1
ATOM 756 C CA . VAL A 1 100 ? 1.488 -10.513 2.488 1.00 93.38 100 VAL A CA 1
ATOM 757 C C . VAL A 1 100 ? 2.506 -11.616 2.151 1.00 93.38 100 VAL A C 1
ATOM 759 O O . VAL A 1 100 ? 3.589 -11.301 1.648 1.00 93.38 100 VAL A O 1
ATOM 762 N N . PRO A 1 101 ? 2.198 -12.900 2.409 1.00 92.94 101 PRO A N 1
ATOM 763 C CA . PRO A 1 101 ? 0.984 -13.385 3.073 1.00 92.94 101 PRO A CA 1
ATOM 764 C C . PRO A 1 101 ? 0.931 -13.085 4.580 1.00 92.94 101 PRO A C 1
ATOM 766 O O . PRO A 1 101 ? -0.141 -13.201 5.157 1.00 92.94 101 PRO A O 1
ATOM 769 N N . ALA A 1 102 ? 2.054 -12.690 5.198 1.00 91.88 102 ALA A N 1
ATOM 770 C CA . ALA A 1 102 ? 2.160 -12.450 6.642 1.00 91.88 102 ALA A CA 1
ATOM 771 C C . ALA A 1 102 ? 1.576 -13.610 7.475 1.00 91.88 102 ALA A C 1
ATOM 773 O O . ALA A 1 102 ? 0.856 -13.405 8.454 1.00 91.88 102 ALA A O 1
ATOM 774 N N . LEU A 1 103 ? 1.898 -14.846 7.069 1.00 90.94 103 LEU A N 1
ATOM 775 C CA . LEU A 1 103 ? 1.545 -16.063 7.795 1.00 90.94 103 LEU A CA 1
ATOM 776 C C . LEU A 1 103 ? 2.016 -15.940 9.246 1.00 90.94 103 LEU A C 1
ATOM 778 O O . LEU A 1 103 ? 3.072 -15.356 9.512 1.00 90.94 103 LEU A O 1
ATOM 782 N N . ASP A 1 104 ? 1.204 -16.461 10.162 1.00 89.44 104 ASP A N 1
ATOM 783 C CA . ASP A 1 104 ? 1.418 -16.394 11.613 1.00 89.44 104 ASP A CA 1
ATOM 784 C C . ASP A 1 104 ? 1.442 -14.961 12.183 1.00 89.44 104 ASP A C 1
ATOM 786 O O . ASP A 1 104 ? 1.975 -14.719 13.264 1.00 89.44 104 ASP A O 1
ATOM 790 N N . GLY A 1 105 ? 0.885 -13.987 11.451 1.00 86.00 105 GLY A N 1
ATOM 791 C CA . GLY A 1 105 ? 0.881 -12.575 11.847 1.00 86.00 105 GLY A CA 1
ATOM 792 C C . GLY A 1 105 ? 2.255 -11.904 11.746 1.00 86.00 105 GLY A C 1
ATOM 793 O O . GLY A 1 105 ? 2.458 -10.829 12.310 1.00 86.00 105 GLY A O 1
ATOM 794 N N . ALA A 1 106 ? 3.210 -12.519 11.039 1.00 89.62 106 ALA A N 1
ATOM 795 C CA . ALA A 1 106 ? 4.576 -12.023 10.905 1.00 89.62 106 ALA A CA 1
ATOM 796 C C . ALA A 1 106 ? 4.688 -10.894 9.861 1.00 89.62 106 ALA A C 1
ATOM 798 O O . ALA A 1 106 ? 5.333 -11.044 8.818 1.00 89.62 106 ALA A O 1
ATOM 799 N N . TYR A 1 107 ? 4.069 -9.748 10.150 1.00 91.31 107 TYR A N 1
ATOM 800 C CA . TYR A 1 107 ? 4.193 -8.548 9.327 1.00 91.31 107 TYR A CA 1
ATOM 801 C C . TYR A 1 107 ? 5.633 -8.048 9.281 1.00 91.31 107 TYR A C 1
ATOM 803 O O . TYR A 1 107 ? 6.410 -8.192 10.224 1.00 91.31 107 TYR A O 1
ATOM 811 N N . PHE A 1 108 ? 5.992 -7.440 8.154 1.00 90.06 108 PHE A N 1
ATOM 812 C CA . PHE A 1 108 ? 7.341 -6.949 7.903 1.00 90.06 108 PHE A CA 1
ATOM 813 C C . PHE A 1 108 ? 8.400 -8.061 7.910 1.00 90.06 108 PHE A C 1
ATOM 815 O O . PHE A 1 108 ? 9.590 -7.792 8.026 1.00 90.06 108 PHE A O 1
ATOM 822 N N . LYS A 1 109 ? 8.029 -9.322 7.709 1.00 90.69 109 LYS A N 1
ATOM 823 C CA . LYS A 1 109 ? 8.985 -10.382 7.389 1.00 90.69 109 LYS A CA 1
ATOM 824 C C . LYS A 1 109 ? 8.668 -10.887 5.995 1.00 90.69 109 LYS A C 1
ATOM 826 O O . LYS A 1 109 ? 7.577 -11.388 5.748 1.00 90.69 109 LYS A O 1
ATOM 831 N N . GLN A 1 110 ? 9.604 -10.731 5.061 1.00 90.19 110 GLN A N 1
ATOM 832 C CA . GLN A 1 110 ? 9.393 -11.255 3.717 1.00 90.19 110 GLN A CA 1
ATOM 833 C C . GLN A 1 110 ? 9.332 -12.788 3.785 1.00 90.19 110 GLN A C 1
ATOM 835 O O . GLN A 1 110 ? 10.310 -13.435 4.154 1.00 90.19 110 GLN A O 1
ATOM 840 N N . GLN A 1 111 ? 8.174 -13.351 3.445 1.00 90.44 111 GLN A N 1
ATOM 841 C CA . GLN A 1 111 ? 7.930 -14.799 3.400 1.00 90.44 111 GLN A CA 1
ATOM 842 C C . GLN A 1 111 ? 7.790 -15.318 1.967 1.00 90.44 111 GLN A C 1
ATOM 844 O O . GLN A 1 111 ? 7.991 -16.499 1.711 1.00 90.44 111 GLN A O 1
ATOM 849 N N . ALA A 1 112 ? 7.449 -14.429 1.035 1.00 87.75 112 ALA A N 1
ATOM 850 C CA . ALA A 1 112 ? 7.288 -14.742 -0.371 1.00 87.75 112 ALA A CA 1
ATOM 851 C C . ALA A 1 112 ? 7.880 -13.621 -1.231 1.00 87.75 112 ALA A C 1
ATOM 853 O O . ALA A 1 112 ? 8.001 -12.465 -0.813 1.00 87.75 112 ALA A O 1
ATOM 854 N N . ALA A 1 113 ? 8.244 -13.973 -2.455 1.00 81.06 113 ALA A N 1
ATOM 855 C CA . ALA A 1 113 ? 8.594 -13.029 -3.498 1.00 81.06 113 ALA A CA 1
ATOM 856 C C . ALA A 1 113 ? 7.946 -13.507 -4.792 1.00 81.06 113 ALA A C 1
ATOM 858 O O . ALA A 1 113 ? 7.957 -14.701 -5.082 1.00 81.06 113 ALA A O 1
ATOM 859 N N . LEU A 1 114 ? 7.405 -12.577 -5.571 1.00 77.06 114 LEU A N 1
ATOM 860 C CA . LEU A 1 114 ? 7.051 -12.865 -6.951 1.00 77.06 114 LEU A CA 1
ATOM 861 C C . LEU A 1 114 ? 8.313 -12.754 -7.804 1.00 77.06 114 LEU A C 1
ATOM 863 O O . LEU A 1 114 ? 8.900 -11.673 -7.913 1.00 77.06 114 LEU A O 1
ATOM 867 N N . THR A 1 115 ? 8.732 -13.884 -8.360 1.00 67.19 115 THR A N 1
ATOM 868 C CA . THR A 1 115 ? 9.786 -13.986 -9.369 1.00 67.19 115 THR A CA 1
ATOM 869 C C . THR A 1 115 ? 9.119 -14.281 -10.706 1.00 67.19 115 THR A C 1
ATOM 871 O O . THR A 1 115 ? 8.305 -15.203 -10.775 1.00 67.19 115 THR A O 1
ATOM 874 N N . HIS A 1 116 ? 9.434 -13.483 -11.725 1.00 57.62 116 HIS A N 1
ATOM 875 C CA . HIS A 1 116 ? 9.137 -13.818 -13.118 1.00 57.62 116 HIS A CA 1
ATOM 876 C C . HIS A 1 116 ? 10.196 -14.775 -13.651 1.00 57.62 116 HIS A C 1
ATOM 878 O O . HIS A 1 116 ? 11.376 -14.579 -13.273 1.00 57.62 116 HIS A O 1
#

Foldseek 3Di:
DDEAFFDCPVVVCVVCVVVVDDDDDDYPVNCLVPLLVLVVDQEAEQGDGCHPNVDPVRLLVSLVSCCVRNVVVVVVSVVVVGYYYADHSRVQSCLSQQVPPCPPVVGRDRPDHDDD